Protein AF-M0ALQ3-F1 (afdb_monomer_lite)

Foldseek 3Di:
DDQPWDKDWADDPPFDTDIDTDSDPDPVVVVVVVVVVDVRPPDDDGDDDDDVDVRVDDPDDD

Radius of gyration: 13.0 Å; chains: 1; bounding box: 31×20×40 Å

Structure (mmCIF, N/CA/C/O backbone):
data_AF-M0ALQ3-F1
#
_entry.id   AF-M0ALQ3-F1
#
loop_
_atom_site.group_PDB
_atom_site.id
_atom_site.type_symbol
_atom_site.label_atom_id
_atom_site.label_alt_id
_atom_site.label_comp_id
_atom_site.label_asym_id
_atom_site.label_entity_id
_atom_site.label_seq_id
_atom_site.pdbx_PDB_ins_code
_atom_site.Cartn_x
_atom_site.Cartn_y
_atom_site.Cartn_z
_atom_site.occupancy
_atom_site.B_iso_or_equiv
_atom_site.auth_seq_id
_atom_site.auth_comp_id
_atom_site.auth_asym_id
_atom_site.auth_atom_id
_atom_site.pdbx_PDB_model_num
ATOM 1 N N . MET A 1 1 ? -0.611 10.315 -28.075 1.00 52.38 1 MET A N 1
ATOM 2 C CA . MET A 1 1 ? 0.272 9.517 -27.198 1.00 52.38 1 MET A CA 1
ATOM 3 C C . MET A 1 1 ? -0.591 8.875 -26.131 1.00 52.38 1 MET A C 1
ATOM 5 O O . MET A 1 1 ? -1.229 9.600 -25.384 1.00 52.38 1 MET A 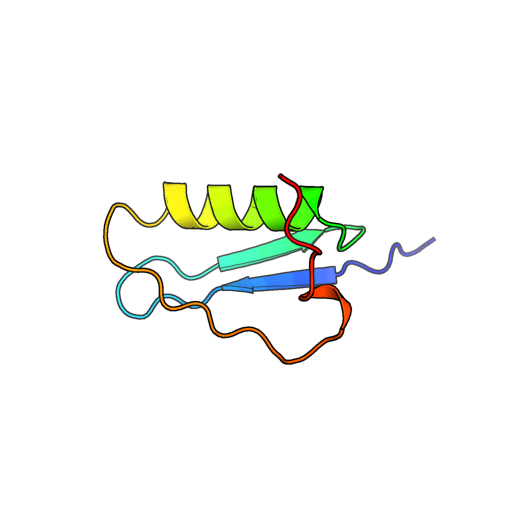O 1
ATOM 9 N N . THR A 1 2 ? -0.670 7.549 -26.094 1.00 68.31 2 THR A N 1
ATOM 10 C CA . THR A 1 2 ? -1.302 6.817 -24.989 1.00 68.31 2 THR A CA 1
ATOM 11 C C . THR A 1 2 ? -0.266 6.641 -23.887 1.00 68.31 2 THR A C 1
ATOM 13 O O . THR A 1 2 ? 0.754 5.991 -24.110 1.00 68.31 2 THR A O 1
ATOM 16 N N . VAL A 1 3 ? -0.490 7.256 -22.726 1.00 68.25 3 VAL A N 1
ATOM 17 C CA . VAL A 1 3 ? 0.337 7.012 -21.537 1.00 68.25 3 VAL A CA 1
ATOM 18 C C . VAL A 1 3 ? -0.001 5.600 -21.042 1.00 68.25 3 VAL A C 1
ATOM 20 O O . VAL A 1 3 ? -1.189 5.310 -20.878 1.00 68.25 3 VAL A O 1
ATOM 23 N N . PRO A 1 4 ? 0.972 4.686 -20.872 1.00 79.88 4 PRO A N 1
ATOM 24 C CA . PRO A 1 4 ? 0.682 3.364 -20.335 1.00 79.88 4 PRO A CA 1
ATOM 25 C C . PRO A 1 4 ? 0.359 3.499 -18.844 1.00 79.88 4 PRO A C 1
ATOM 27 O O . PRO A 1 4 ? 1.252 3.620 -18.011 1.00 79.88 4 PRO A O 1
ATOM 30 N N . TRP A 1 5 ? -0.931 3.513 -18.516 1.00 82.94 5 TRP A N 1
ATOM 31 C CA . TRP A 1 5 ? -1.403 3.530 -17.137 1.00 82.94 5 TRP A CA 1
ATOM 32 C C . TRP A 1 5 ? -1.066 2.212 -16.450 1.00 82.94 5 TRP A C 1
ATOM 34 O O . TRP A 1 5 ? -1.326 1.133 -16.982 1.00 82.94 5 TRP A O 1
ATOM 44 N N . GLN A 1 6 ? -0.510 2.308 -15.251 1.00 83.81 6 GLN A N 1
ATOM 45 C CA . GLN A 1 6 ? -0.197 1.169 -14.406 1.00 83.81 6 GLN A CA 1
ATOM 46 C C . GLN A 1 6 ? -1.212 1.119 -13.265 1.00 83.81 6 GLN A C 1
ATOM 48 O O . GLN A 1 6 ? -1.465 2.124 -12.598 1.00 83.81 6 GLN A O 1
ATOM 53 N N . SER A 1 7 ? -1.830 -0.042 -13.066 1.00 84.25 7 SER A N 1
ATOM 54 C CA . SER A 1 7 ? -2.820 -0.248 -12.011 1.00 84.25 7 SER A CA 1
ATOM 55 C C . SER 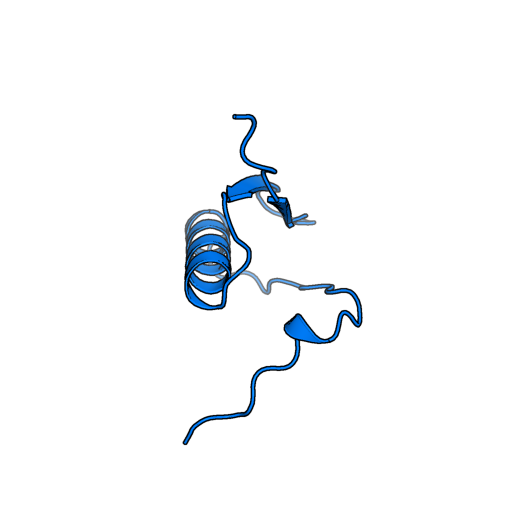A 1 7 ? -2.168 -0.738 -10.724 1.00 84.25 7 SER A C 1
ATOM 57 O O . SER A 1 7 ? -1.363 -1.668 -10.756 1.00 84.25 7 SER A O 1
ATOM 59 N N . ILE A 1 8 ? -2.590 -0.184 -9.592 1.00 84.38 8 ILE A N 1
ATOM 60 C CA . ILE A 1 8 ? -2.323 -0.710 -8.254 1.00 84.38 8 ILE A CA 1
ATOM 61 C C . ILE A 1 8 ? -3.660 -1.191 -7.698 1.00 84.38 8 ILE A C 1
ATOM 63 O O . ILE A 1 8 ? -4.585 -0.398 -7.519 1.00 84.38 8 ILE A O 1
ATOM 67 N N . SER A 1 9 ? -3.769 -2.491 -7.450 1.00 80.62 9 SER A N 1
ATOM 68 C CA . SER A 1 9 ? -4.974 -3.120 -6.909 1.00 80.62 9 SER A CA 1
ATOM 69 C C . SER A 1 9 ? -4.766 -3.552 -5.463 1.00 80.62 9 SER A C 1
ATOM 71 O O . SER A 1 9 ? -3.742 -4.145 -5.127 1.00 80.62 9 SER A O 1
ATOM 73 N N . PHE A 1 10 ? -5.769 -3.305 -4.628 1.00 83.94 10 PHE A N 1
ATOM 74 C CA . PHE A 1 10 ? -5.816 -3.701 -3.230 1.00 83.94 10 PHE A CA 1
ATOM 75 C C . PHE A 1 10 ? -7.103 -4.465 -2.941 1.00 83.94 10 PHE A C 1
ATOM 77 O O . PHE A 1 10 ? -8.195 -4.032 -3.313 1.00 83.94 10 PHE A O 1
ATOM 84 N N . TYR A 1 11 ? -6.967 -5.585 -2.237 1.00 82.88 11 TYR A N 1
ATOM 85 C CA . TYR A 1 11 ? -8.088 -6.411 -1.825 1.00 82.88 11 TYR A CA 1
ATOM 86 C C . TYR A 1 11 ? -8.136 -6.520 -0.301 1.00 82.88 11 TYR A C 1
ATOM 88 O O . TYR A 1 11 ? -7.198 -7.013 0.326 1.00 82.88 11 TYR A O 1
ATOM 96 N N . ALA A 1 12 ? -9.243 -6.069 0.287 1.00 79.56 12 ALA A N 1
ATOM 97 C CA . ALA A 1 12 ? -9.513 -6.179 1.714 1.00 79.56 12 ALA A CA 1
ATOM 98 C C . ALA A 1 12 ? -10.533 -7.288 1.984 1.00 79.56 12 ALA A C 1
ATOM 100 O O . ALA A 1 12 ? -11.624 -7.284 1.420 1.00 79.56 12 ALA A O 1
ATOM 101 N N . LEU A 1 13 ? -10.207 -8.190 2.915 1.00 76.12 13 LEU A N 1
ATOM 102 C CA . LEU A 1 13 ? -11.129 -9.236 3.379 1.00 76.12 13 LEU A CA 1
ATOM 103 C C . LEU A 1 13 ? -12.278 -8.680 4.234 1.00 76.12 13 LEU A C 1
ATOM 105 O O . LEU A 1 13 ? -13.387 -9.200 4.197 1.00 76.12 13 LEU A O 1
ATOM 109 N N . THR A 1 14 ? -12.007 -7.640 5.024 1.00 77.31 14 THR A N 1
ATOM 110 C CA . THR A 1 14 ? -12.953 -7.051 5.989 1.00 77.31 14 THR A CA 1
ATOM 111 C C . THR A 1 14 ? -12.981 -5.523 5.897 1.00 77.31 14 THR A C 1
ATOM 113 O O . THR A 1 14 ? -13.051 -4.823 6.907 1.00 77.31 14 THR A O 1
ATOM 116 N N . GLY A 1 15 ? -12.894 -4.998 4.674 1.00 78.94 15 GLY A N 1
ATOM 117 C CA . GLY A 1 15 ? -12.840 -3.565 4.401 1.00 78.94 15 GLY A CA 1
ATOM 118 C C . GLY A 1 15 ? -13.089 -3.236 2.930 1.00 78.94 15 GLY A C 1
ATOM 119 O O . GLY A 1 15 ? -13.629 -4.050 2.182 1.00 78.94 15 GLY A O 1
ATOM 120 N N . ASN A 1 16 ? -12.678 -2.044 2.513 1.00 84.44 16 ASN A N 1
ATOM 121 C CA . ASN A 1 16 ? -12.870 -1.554 1.156 1.00 84.44 16 ASN A CA 1
ATOM 122 C C . ASN A 1 16 ? -11.695 -1.961 0.266 1.00 84.44 16 ASN A C 1
ATOM 124 O O . ASN A 1 16 ? -10.555 -1.554 0.497 1.00 84.44 16 ASN A O 1
ATOM 128 N N . SER A 1 17 ? -11.995 -2.761 -0.758 1.00 85.81 17 SER A N 1
ATOM 129 C CA . SER A 1 17 ? -11.071 -3.055 -1.858 1.00 85.81 17 SER A CA 1
ATOM 130 C C . SER A 1 17 ? -11.062 -1.898 -2.857 1.00 85.81 17 SER A C 1
ATOM 132 O O . SER A 1 17 ? -12.069 -1.206 -3.011 1.00 85.81 17 SER A O 1
ATOM 134 N N . GLY A 1 18 ? -9.950 -1.698 -3.559 1.00 83.88 18 GLY A N 1
ATOM 135 C CA . GLY A 1 18 ? -9.788 -0.562 -4.460 1.00 83.88 18 GLY A CA 1
ATOM 136 C C . GLY A 1 18 ? -8.797 -0.825 -5.581 1.00 83.88 18 GLY A C 1
ATOM 137 O O . GLY A 1 18 ? -7.926 -1.690 -5.488 1.00 83.88 18 GLY A O 1
ATOM 138 N N . ILE A 1 19 ? -8.937 -0.057 -6.655 1.00 84.94 19 ILE A N 1
ATOM 139 C CA . ILE A 1 19 ? -7.979 0.001 -7.754 1.00 84.94 19 ILE A CA 1
ATOM 140 C C . ILE A 1 19 ? -7.684 1.465 -8.052 1.00 84.94 19 ILE A C 1
ATOM 142 O O . ILE A 1 19 ? -8.597 2.283 -8.140 1.00 84.94 19 ILE A O 1
ATOM 146 N N . THR A 1 20 ? -6.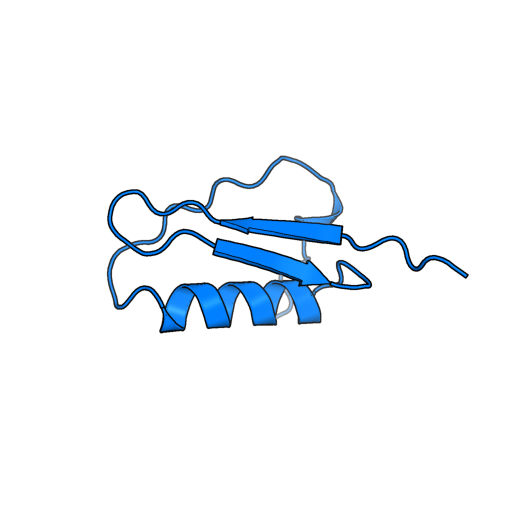406 1.792 -8.195 1.00 84.62 20 THR A N 1
ATOM 147 C CA . THR A 1 20 ? -5.955 3.119 -8.613 1.00 84.62 20 THR A CA 1
ATOM 148 C C . THR A 1 20 ? -5.047 2.990 -9.825 1.00 84.62 20 THR A C 1
ATOM 150 O O . THR A 1 20 ? -4.364 1.980 -10.000 1.00 84.62 20 THR A O 1
ATOM 153 N N . PHE A 1 21 ? -5.064 4.003 -10.684 1.00 85.81 21 PHE A N 1
ATOM 154 C CA . PHE A 1 21 ? -4.271 4.049 -11.906 1.00 85.81 21 PHE A CA 1
ATOM 155 C C . PHE A 1 21 ? -3.278 5.199 -11.798 1.00 85.81 21 PHE A C 1
ATOM 157 O O . PHE A 1 21 ? -3.654 6.331 -11.496 1.00 85.81 21 PHE A O 1
ATOM 164 N N . LYS A 1 22 ? -2.002 4.910 -12.042 1.00 85.25 22 LYS A N 1
ATOM 165 C CA . LYS A 1 22 ? -0.915 5.890 -11.996 1.00 85.25 22 LYS A CA 1
ATOM 166 C C . LYS A 1 22 ? -0.154 5.847 -13.318 1.00 85.25 22 LYS A C 1
ATOM 168 O O . LYS A 1 22 ? -0.007 4.789 -13.926 1.00 85.25 22 LYS A O 1
ATOM 173 N N . GLU A 1 23 ? 0.338 6.996 -13.773 1.00 85.88 23 GLU A N 1
ATOM 174 C CA . GLU A 1 23 ? 1.143 7.077 -15.004 1.00 85.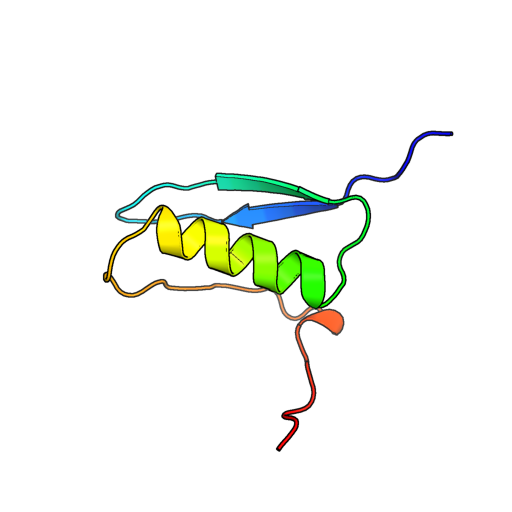88 23 GLU A CA 1
ATOM 175 C C . GLU A 1 23 ? 2.510 6.393 -14.855 1.00 85.88 23 GLU A C 1
ATOM 177 O O . GLU A 1 23 ? 3.115 5.981 -15.843 1.00 85.88 23 GLU A O 1
ATOM 182 N N . LYS A 1 24 ? 3.011 6.291 -13.617 1.00 84.38 24 LYS A N 1
ATOM 183 C CA . LYS A 1 24 ? 4.269 5.631 -13.259 1.00 84.38 24 LYS A CA 1
ATOM 184 C C . LYS A 1 24 ? 4.139 4.961 -11.896 1.00 84.38 24 LYS A C 1
ATOM 186 O O . LYS A 1 24 ? 3.590 5.563 -10.979 1.00 84.38 24 LYS A O 1
ATOM 191 N N . LEU A 1 25 ? 4.719 3.773 -11.751 1.00 82.31 25 LEU A N 1
ATOM 192 C CA . LEU A 1 25 ? 4.939 3.096 -10.474 1.00 82.31 25 LEU A CA 1
ATOM 193 C C . LEU A 1 25 ? 6.310 3.477 -9.911 1.00 82.31 25 LEU A C 1
ATOM 195 O O . LEU A 1 25 ? 7.306 2.784 -10.105 1.00 82.31 25 LEU A O 1
ATOM 199 N N . VAL A 1 26 ? 6.353 4.611 -9.218 1.00 83.94 26 VAL A N 1
ATOM 200 C CA . VAL A 1 26 ? 7.505 5.051 -8.414 1.00 83.94 26 VAL A CA 1
ATOM 201 C C . VAL A 1 26 ? 7.165 4.977 -6.927 1.00 83.94 26 VAL A C 1
ATOM 203 O O . VAL A 1 26 ? 5.989 4.917 -6.555 1.00 83.94 26 VAL A O 1
ATOM 206 N N . LYS A 1 27 ? 8.182 4.996 -6.057 1.00 83.25 27 LYS A N 1
ATOM 207 C CA . LYS A 1 27 ? 8.020 4.882 -4.597 1.00 83.25 27 LYS A CA 1
ATOM 208 C C . LYS A 1 27 ? 6.950 5.835 -4.057 1.00 83.25 27 LYS A C 1
ATOM 210 O O . LYS A 1 27 ? 6.122 5.431 -3.248 1.00 83.25 27 LYS A O 1
ATOM 215 N N . GLU A 1 28 ? 6.940 7.072 -4.535 1.00 86.75 28 GLU A N 1
ATOM 216 C CA . GLU A 1 28 ? 6.027 8.131 -4.106 1.00 86.75 28 GLU A CA 1
ATOM 217 C C . GLU A 1 28 ? 4.569 7.751 -4.397 1.00 86.75 28 GLU A C 1
ATOM 219 O O . GLU A 1 28 ? 3.731 7.773 -3.499 1.00 86.75 28 GLU A O 1
ATOM 224 N N . THR A 1 29 ? 4.287 7.294 -5.621 1.00 86.12 29 THR A N 1
ATOM 225 C CA . THR A 1 29 ? 2.936 6.884 -6.042 1.00 86.12 29 THR A CA 1
ATOM 226 C C . THR A 1 29 ? 2.434 5.635 -5.318 1.00 86.12 29 THR A C 1
ATOM 228 O O . THR A 1 29 ? 1.235 5.502 -5.077 1.00 86.12 29 THR A O 1
ATOM 231 N N . ILE A 1 30 ? 3.345 4.736 -4.929 1.00 83.94 30 ILE A N 1
ATOM 232 C CA . ILE A 1 30 ? 3.013 3.553 -4.129 1.00 83.94 30 ILE A CA 1
ATOM 233 C C . ILE A 1 30 ? 2.668 3.977 -2.697 1.00 83.94 30 ILE A C 1
ATOM 235 O O . ILE A 1 30 ? 1.667 3.525 -2.148 1.00 83.94 30 ILE A O 1
ATOM 239 N N . VAL A 1 31 ? 3.454 4.877 -2.096 1.00 86.62 31 VAL A N 1
ATOM 240 C CA . VAL A 1 31 ? 3.184 5.405 -0.748 1.00 86.62 31 VAL A CA 1
ATOM 241 C C . VAL A 1 31 ? 1.847 6.148 -0.695 1.00 86.62 31 VAL A C 1
ATOM 243 O O . VAL A 1 31 ? 1.108 5.977 0.271 1.00 86.62 31 VAL A O 1
ATOM 246 N N . GLU A 1 32 ? 1.516 6.942 -1.716 1.00 88.31 32 GLU A N 1
ATOM 247 C CA . GLU A 1 32 ? 0.197 7.579 -1.845 1.00 88.31 32 GLU A CA 1
ATOM 248 C C . GLU A 1 32 ? -0.935 6.549 -1.855 1.00 88.31 32 GLU A C 1
ATOM 250 O O . GLU A 1 32 ? -1.852 6.648 -1.043 1.00 88.31 32 GLU A O 1
ATOM 255 N N . ALA A 1 33 ? -0.837 5.518 -2.701 1.00 86.25 33 ALA A N 1
ATOM 256 C CA . ALA A 1 33 ? -1.853 4.470 -2.775 1.00 86.25 33 ALA A CA 1
ATOM 257 C C . ALA A 1 33 ? -2.031 3.743 -1.429 1.00 86.25 33 ALA A C 1
ATOM 259 O O . ALA A 1 33 ? -3.152 3.476 -1.002 1.00 86.25 33 ALA A O 1
ATOM 260 N N . LEU A 1 34 ? -0.936 3.463 -0.711 1.00 85.44 34 LEU A N 1
ATOM 261 C CA . LEU A 1 34 ? -0.998 2.836 0.613 1.00 85.44 34 LEU A CA 1
ATOM 262 C C . LEU A 1 34 ? -1.648 3.743 1.673 1.00 85.44 34 LEU A C 1
ATOM 264 O O . LEU A 1 34 ? -2.343 3.237 2.557 1.00 85.44 34 LEU A O 1
ATOM 268 N N . LYS A 1 35 ? -1.452 5.066 1.594 1.00 87.69 35 LYS A N 1
ATOM 269 C CA . LYS A 1 35 ? -2.136 6.034 2.468 1.00 87.69 35 LYS A CA 1
ATOM 270 C C . LYS A 1 35 ? -3.639 6.053 2.202 1.00 87.69 35 LYS A C 1
ATOM 272 O O . LYS A 1 35 ? -4.401 5.918 3.153 1.00 87.69 35 LYS A O 1
ATOM 277 N N . GLU A 1 36 ? -4.049 6.122 0.935 1.00 87.62 36 GLU A N 1
ATOM 278 C CA . GLU A 1 36 ? -5.465 6.071 0.537 1.00 87.62 36 GLU A CA 1
ATOM 279 C C . GLU A 1 36 ? -6.137 4.788 1.053 1.00 87.62 36 GLU A C 1
ATOM 281 O O . GLU A 1 36 ? -7.195 4.836 1.683 1.00 87.62 36 GLU A O 1
ATOM 286 N N . ILE A 1 37 ? -5.478 3.635 0.877 1.00 85.94 37 ILE A N 1
ATOM 287 C CA . ILE A 1 37 ? -5.949 2.347 1.403 1.00 85.94 37 ILE A CA 1
ATOM 288 C C . ILE A 1 37 ? -6.129 2.407 2.925 1.00 85.94 37 ILE A C 1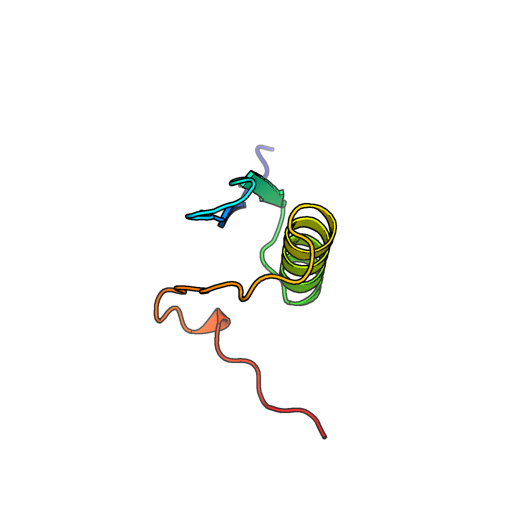
ATOM 290 O O . ILE A 1 37 ? -7.124 1.902 3.446 1.00 85.94 37 ILE A O 1
ATOM 294 N N . ARG A 1 38 ? -5.188 3.018 3.655 1.00 84.44 38 ARG A N 1
ATOM 295 C CA . ARG A 1 38 ? -5.250 3.125 5.118 1.00 84.44 38 ARG A CA 1
ATOM 296 C C . ARG A 1 38 ? -6.364 4.055 5.593 1.00 84.44 38 ARG A C 1
ATOM 298 O O . ARG A 1 38 ? -7.037 3.723 6.564 1.00 84.44 38 ARG A O 1
ATOM 305 N N . GLU A 1 39 ? -6.568 5.186 4.928 1.00 86.50 39 GLU A N 1
ATOM 306 C CA . GLU A 1 39 ? -7.653 6.124 5.241 1.00 86.50 39 GLU A CA 1
ATOM 307 C C . GLU A 1 39 ? -9.028 5.473 5.048 1.00 86.50 39 GLU A C 1
ATOM 309 O O . GLU A 1 39 ? -9.925 5.650 5.870 1.00 86.50 39 GLU A O 1
ATOM 314 N N . GLN A 1 40 ? -9.173 4.645 4.011 1.00 84.69 40 GLN A N 1
ATOM 315 C CA . GLN A 1 40 ? -10.410 3.915 3.718 1.00 84.69 40 GLN A CA 1
ATOM 316 C C . GLN A 1 40 ? -10.635 2.685 4.613 1.00 84.69 40 GLN A C 1
ATOM 318 O O . GLN A 1 40 ? -11.747 2.153 4.645 1.00 84.69 40 GLN A O 1
ATOM 323 N N . ASN A 1 41 ? -9.600 2.219 5.323 1.00 82.44 41 ASN A N 1
ATOM 324 C CA . ASN A 1 41 ? -9.616 1.007 6.144 1.00 82.44 41 ASN A CA 1
ATOM 325 C C . ASN A 1 41 ? -9.046 1.292 7.559 1.00 82.44 41 ASN A C 1
ATOM 327 O O . ASN A 1 41 ? -7.872 0.995 7.835 1.00 82.44 41 ASN A O 1
ATOM 331 N N . PRO A 1 42 ? -9.858 1.869 8.474 1.00 72.50 42 PRO A N 1
ATOM 332 C CA . PRO A 1 42 ? -9.463 2.180 9.857 1.00 72.50 42 PRO A CA 1
ATOM 333 C C . PRO A 1 42 ? -9.132 0.898 10.664 1.00 72.50 42 PRO A C 1
ATOM 335 O O . PRO A 1 42 ? -9.421 -0.201 10.195 1.00 72.50 42 PRO A O 1
ATOM 338 N N . PRO A 1 43 ? -8.539 0.999 11.879 1.00 70.06 43 PRO A N 1
ATOM 339 C CA . PRO A 1 43 ? -7.232 0.477 12.337 1.00 70.06 43 PRO A CA 1
ATOM 340 C C . PRO A 1 43 ? -6.989 -1.044 12.315 1.00 70.06 43 PRO A C 1
ATOM 342 O O . PRO A 1 43 ? -5.992 -1.514 12.867 1.00 70.06 43 PRO A O 1
ATOM 345 N N . ASN A 1 44 ? -7.835 -1.812 11.646 1.00 70.44 44 ASN A N 1
ATOM 346 C CA . ASN A 1 44 ? -7.671 -3.235 11.421 1.00 70.44 44 ASN A CA 1
ATOM 347 C C . ASN A 1 44 ? -6.337 -3.536 10.722 1.00 70.44 44 ASN A C 1
ATOM 349 O O . ASN A 1 44 ? -5.761 -2.703 10.010 1.00 70.44 44 ASN A O 1
ATOM 353 N N . ARG A 1 45 ? -5.817 -4.739 10.975 1.00 72.50 45 ARG A N 1
ATOM 354 C CA . ARG A 1 45 ? -4.580 -5.217 10.355 1.00 72.50 45 ARG A CA 1
ATOM 355 C C . ARG A 1 45 ? -4.811 -5.394 8.857 1.00 72.50 45 ARG A C 1
ATOM 357 O O . ARG A 1 45 ? -5.762 -6.060 8.461 1.00 72.50 45 ARG A O 1
ATOM 364 N N . ILE A 1 46 ? -3.924 -4.826 8.048 1.00 73.56 46 ILE A N 1
ATOM 365 C CA . ILE A 1 46 ? -3.942 -4.982 6.594 1.00 73.56 46 ILE A CA 1
ATOM 366 C C . ILE A 1 46 ? -2.959 -6.101 6.240 1.00 73.56 46 ILE A C 1
ATOM 368 O O . ILE A 1 46 ? -1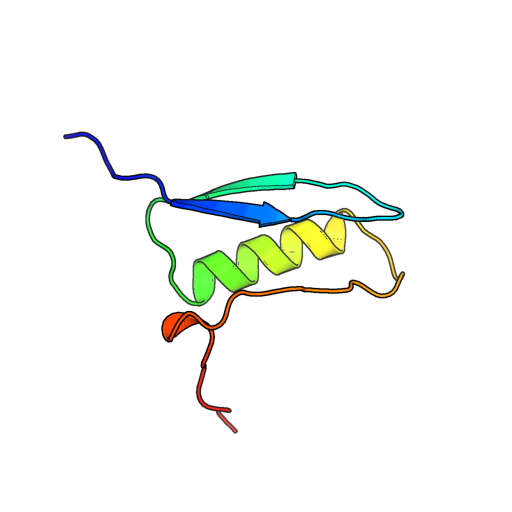.776 -6.001 6.563 1.00 73.56 46 ILE A O 1
ATOM 372 N N . LEU A 1 47 ? -3.446 -7.168 5.604 1.00 70.00 47 LEU A N 1
ATOM 373 C CA . LEU A 1 47 ? -2.594 -8.188 4.992 1.00 70.00 47 LEU A CA 1
ATOM 374 C C . LEU A 1 47 ? -2.267 -7.738 3.565 1.00 70.00 47 LEU A C 1
ATOM 376 O O . LEU A 1 47 ? -3.144 -7.736 2.706 1.00 70.00 47 LEU A O 1
ATOM 380 N N . LEU A 1 48 ? -1.018 -7.340 3.330 1.00 72.56 48 LEU A N 1
ATOM 381 C CA . LEU A 1 48 ? -0.516 -6.993 2.002 1.00 72.56 48 LEU A CA 1
ATOM 382 C C . LEU A 1 48 ? 0.182 -8.215 1.397 1.00 72.56 48 LEU A C 1
ATOM 384 O O . LEU A 1 48 ? 1.150 -8.714 1.967 1.00 72.56 48 LEU A O 1
ATOM 388 N N . VAL A 1 49 ? -0.295 -8.674 0.241 1.00 68.00 49 VAL A N 1
ATOM 389 C CA . VAL A 1 49 ? 0.383 -9.687 -0.575 1.00 68.00 49 VAL A CA 1
ATOM 390 C C . VAL A 1 49 ? 0.913 -8.976 -1.812 1.00 68.00 49 VAL A C 1
ATOM 392 O O . VAL A 1 49 ? 0.132 -8.545 -2.654 1.00 68.00 49 VAL A O 1
ATOM 395 N N . ALA A 1 50 ? 2.229 -8.807 -1.884 1.00 69.69 50 ALA A N 1
ATOM 396 C CA . ALA A 1 50 ? 2.914 -8.286 -3.061 1.00 69.69 50 ALA A CA 1
ATOM 397 C C . ALA A 1 50 ? 3.569 -9.449 -3.812 1.00 69.69 50 ALA A C 1
ATOM 399 O O . ALA A 1 50 ? 3.963 -10.444 -3.194 1.00 69.69 50 ALA A O 1
ATOM 400 N N . ASP A 1 51 ? 3.675 -9.338 -5.133 1.00 66.19 51 ASP A N 1
ATOM 401 C CA . ASP A 1 51 ? 4.488 -10.273 -5.899 1.00 66.19 51 ASP A CA 1
ATOM 402 C C . ASP A 1 51 ? 5.985 -10.002 -5.651 1.00 66.19 51 ASP A C 1
ATOM 404 O O . ASP A 1 51 ? 6.383 -8.984 -5.082 1.00 66.19 51 ASP A O 1
ATOM 408 N N . ASN A 1 52 ? 6.848 -10.944 -6.033 1.00 61.47 52 ASN A N 1
ATOM 409 C CA . ASN A 1 52 ? 8.296 -10.788 -5.877 1.00 61.47 52 ASN A CA 1
ATOM 410 C C . ASN A 1 52 ? 8.904 -9.997 -7.052 1.00 61.47 52 ASN A C 1
ATOM 412 O O . ASN A 1 52 ? 9.899 -10.410 -7.651 1.00 61.47 52 ASN A O 1
ATOM 416 N N . TYR A 1 53 ? 8.265 -8.896 -7.452 1.00 64.44 53 TYR A N 1
ATOM 417 C CA . TYR A 1 53 ? 8.804 -8.010 -8.473 1.00 64.44 53 TYR A CA 1
ATOM 418 C C . TYR A 1 53 ? 9.911 -7.139 -7.871 1.00 64.44 53 TYR A C 1
ATOM 420 O O . TYR A 1 53 ? 9.748 -6.544 -6.808 1.00 64.44 53 TYR A O 1
ATOM 428 N N . GLY A 1 54 ? 11.061 -7.043 -8.549 1.00 59.53 54 GLY A N 1
ATOM 429 C CA . GLY A 1 54 ? 12.279 -6.434 -7.993 1.00 59.53 54 GLY A CA 1
ATOM 430 C C . GLY A 1 54 ? 12.127 -4.986 -7.506 1.00 59.53 54 GLY A C 1
ATOM 431 O O . GLY A 1 54 ? 12.886 -4.560 -6.642 1.00 59.53 54 GLY A O 1
ATOM 432 N N . PHE A 1 55 ? 11.121 -4.255 -7.997 1.00 58.97 55 PHE A N 1
ATOM 433 C CA . PHE A 1 55 ? 10.794 -2.893 -7.559 1.00 58.97 55 PHE A CA 1
ATOM 434 C C . PHE A 1 55 ? 10.074 -2.817 -6.199 1.00 58.97 55 PHE A C 1
ATOM 436 O O . PHE A 1 55 ? 9.975 -1.731 -5.633 1.00 58.97 55 PHE A O 1
ATOM 443 N N . HIS A 1 56 ? 9.604 -3.939 -5.644 1.00 58.38 56 HIS A N 1
ATOM 444 C CA . HIS A 1 56 ? 9.094 -4.005 -4.269 1.00 58.38 56 HIS A CA 1
ATOM 445 C C . HIS A 1 56 ? 10.210 -4.035 -3.216 1.00 58.38 56 HIS A C 1
ATOM 447 O O . HIS A 1 56 ? 9.945 -3.854 -2.028 1.00 58.38 56 HIS A O 1
ATOM 453 N N . HIS A 1 57 ? 11.467 -4.197 -3.635 1.00 61.78 57 HIS A N 1
ATOM 454 C CA . HIS A 1 57 ? 12.619 -4.065 -2.758 1.00 61.78 57 HIS A CA 1
ATOM 455 C C . HIS A 1 57 ? 13.070 -2.601 -2.707 1.00 61.78 57 HIS A C 1
ATOM 457 O O . HIS A 1 57 ? 13.684 -2.087 -3.638 1.00 61.78 57 HIS A O 1
ATOM 463 N N . ALA A 1 58 ? 12.789 -1.922 -1.597 1.00 59.28 58 ALA A N 1
ATOM 464 C CA . ALA A 1 58 ? 13.444 -0.665 -1.257 1.00 59.28 58 ALA A CA 1
ATOM 465 C C . ALA A 1 58 ? 14.564 -0.944 -0.246 1.00 59.28 58 ALA A C 1
ATOM 467 O O . ALA A 1 58 ? 14.355 -1.676 0.722 1.00 59.28 58 ALA A O 1
ATOM 468 N N . TYR A 1 59 ? 15.744 -0.350 -0.442 1.00 58.66 59 TYR A N 1
ATOM 469 C CA . TYR A 1 59 ? 16.769 -0.337 0.602 1.00 58.66 59 TYR A CA 1
ATOM 470 C C . TYR A 1 59 ? 16.225 0.393 1.834 1.00 58.66 59 TYR A C 1
ATOM 472 O O . TYR A 1 59 ? 15.628 1.466 1.714 1.00 58.66 59 TYR A O 1
ATOM 480 N N . LEU A 1 60 ? 16.432 -0.193 3.015 1.00 52.56 60 LEU A N 1
ATOM 481 C CA . LEU A 1 60 ? 16.116 0.451 4.284 1.00 52.56 60 LEU A CA 1
ATOM 482 C C . LEU A 1 60 ? 17.029 1.681 4.427 1.00 52.56 60 LEU A C 1
ATOM 484 O O . LEU A 1 60 ? 18.237 1.537 4.597 1.00 52.56 60 LEU A O 1
ATOM 488 N N . THR A 1 61 ? 16.477 2.886 4.301 1.00 47.06 61 THR A N 1
ATOM 489 C CA . THR A 1 61 ? 17.210 4.134 4.555 1.00 47.06 61 THR A CA 1
ATOM 490 C C . THR A 1 61 ? 17.072 4.490 6.034 1.00 47.06 61 THR A C 1
ATOM 492 O O . THR A 1 61 ? 15.938 4.603 6.507 1.00 47.06 61 THR A O 1
ATOM 495 N N . GLN A 1 62 ? 18.204 4.607 6.739 1.00 37.84 62 GLN A N 1
ATOM 496 C CA . GLN A 1 62 ? 18.289 5.078 8.130 1.00 37.84 62 GLN A CA 1
ATOM 497 C C . GLN A 1 62 ? 18.021 6.578 8.241 1.00 37.84 62 GLN A C 1
ATOM 499 O O . GLN A 1 62 ? 18.378 7.307 7.288 1.00 37.84 62 GLN A O 1
#

Organism: NCBI:txid1227491

pLDDT: mean 75.91, std 11.76, range [37.84, 88.31]

Secondary structure (DSSP, 8-state):
-----EEEEE--SSS--EEEEES---HHHHHHHHHHHHHHS-SSPP-------GGG------

Sequence (62 aa):
MTVPWQSISFYALTGNSGITFKEKLVKETIVEALKEIREQNPPNRILLVADNYGFHHAYLTQ